Protein AF-A0A9D6EMN6-F1 (afdb_monomer_lite)

Radius of gyration: 17.05 Å; chains: 1; bounding box: 28×26×50 Å

Structure (mmCIF, N/CA/C/O backbone):
data_AF-A0A9D6EMN6-F1
#
_entry.id   AF-A0A9D6EMN6-F1
#
loop_
_atom_site.group_PDB
_atom_site.id
_atom_site.type_symbol
_atom_site.label_atom_id
_atom_site.label_alt_id
_atom_site.label_comp_id
_atom_site.label_asym_id
_atom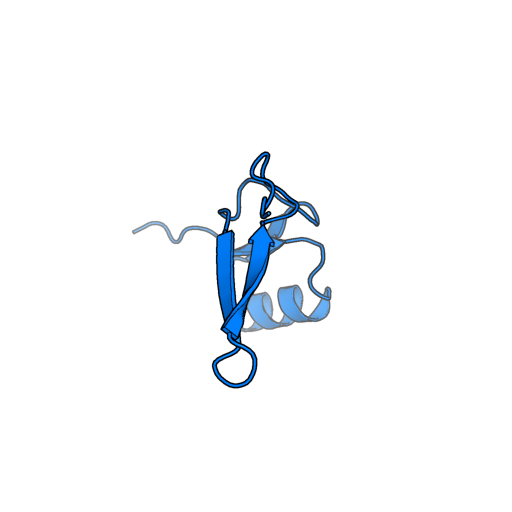_site.label_entity_id
_atom_site.label_seq_id
_atom_site.pdbx_PDB_ins_code
_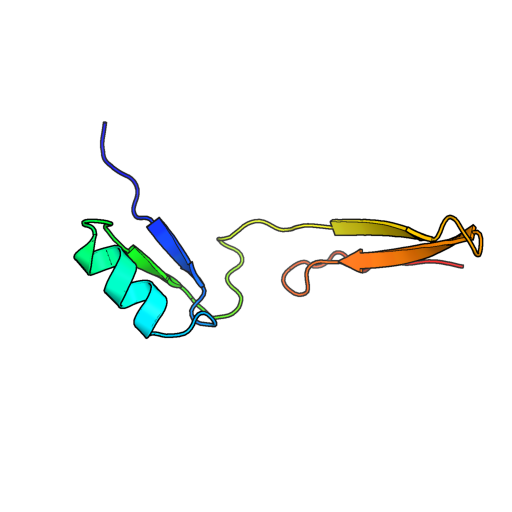atom_site.Cartn_x
_atom_site.Cartn_y
_atom_site.Cartn_z
_atom_site.occupancy
_atom_site.B_iso_or_equiv
_atom_site.auth_seq_id
_atom_site.auth_comp_id
_atom_site.auth_asym_id
_atom_site.auth_atom_id
_atom_site.pdbx_PDB_model_num
ATOM 1 N N . THR A 1 1 ? 7.041 -2.755 26.806 1.00 46.03 1 THR A N 1
ATOM 2 C CA . THR A 1 1 ? 6.998 -1.997 25.538 1.00 46.03 1 THR A CA 1
ATOM 3 C C . THR A 1 1 ? 5.551 -1.755 25.182 1.00 46.03 1 THR A C 1
ATOM 5 O O . THR A 1 1 ? 4.799 -2.717 25.151 1.00 46.03 1 THR A O 1
ATOM 8 N N . GLN A 1 2 ? 5.126 -0.503 25.016 1.00 49.09 2 GLN A N 1
ATOM 9 C CA . GLN A 1 2 ? 3.753 -0.189 24.610 1.00 49.09 2 GLN A CA 1
ATOM 10 C C . GLN A 1 2 ? 3.523 -0.725 23.188 1.00 49.09 2 GLN A C 1
ATOM 12 O O . GLN A 1 2 ? 4.267 -0.371 22.274 1.00 49.09 2 GLN A O 1
ATOM 17 N N . THR A 1 3 ? 2.540 -1.606 22.999 1.00 57.94 3 THR A N 1
ATOM 18 C CA . THR A 1 3 ? 2.167 -2.097 21.666 1.00 57.94 3 THR A CA 1
ATOM 19 C C . THR A 1 3 ? 1.606 -0.930 20.858 1.00 57.94 3 THR A C 1
ATOM 21 O O . THR A 1 3 ? 0.580 -0.354 21.221 1.00 57.94 3 THR A O 1
ATOM 24 N N . ARG A 1 4 ? 2.281 -0.551 19.767 1.00 81.12 4 ARG A N 1
ATOM 25 C CA . ARG A 1 4 ? 1.732 0.397 18.789 1.00 81.12 4 ARG A CA 1
ATOM 26 C C . ARG A 1 4 ? 0.515 -0.242 18.117 1.00 81.12 4 ARG A C 1
ATOM 28 O O . ARG A 1 4 ? 0.538 -1.430 17.809 1.00 81.12 4 ARG A O 1
ATOM 35 N N . ALA A 1 5 ? -0.547 0.535 17.914 1.00 89.81 5 ALA A N 1
ATOM 36 C CA . ALA A 1 5 ? -1.722 0.068 17.183 1.00 89.81 5 ALA A CA 1
ATOM 37 C C . ALA A 1 5 ? -1.336 -0.390 15.763 1.00 89.81 5 ALA A C 1
ATOM 39 O O . ALA A 1 5 ? -0.538 0.273 15.095 1.00 89.81 5 ALA A O 1
ATOM 40 N N . LEU A 1 6 ? -1.934 -1.488 15.293 1.00 94.62 6 LEU A N 1
ATOM 41 C CA . LEU A 1 6 ? -1.857 -1.920 13.899 1.00 94.62 6 LEU A CA 1
ATOM 42 C C . LEU A 1 6 ? -2.717 -0.972 13.060 1.00 94.62 6 LEU A C 1
ATOM 44 O O . LEU A 1 6 ? -3.938 -0.959 13.205 1.00 94.62 6 LEU A O 1
ATOM 48 N N . SER A 1 7 ? -2.085 -0.156 12.221 1.00 95.75 7 SER A N 1
ATOM 49 C CA . SER A 1 7 ? -2.797 0.784 11.350 1.00 95.75 7 SER A CA 1
ATOM 50 C C . SER A 1 7 ? -3.057 0.157 9.982 1.00 95.75 7 SER A C 1
ATOM 52 O O . SER A 1 7 ? -2.140 -0.411 9.396 1.00 95.75 7 SER A O 1
ATOM 54 N N . ILE A 1 8 ? -4.288 0.268 9.486 1.00 96.62 8 ILE A N 1
ATOM 55 C CA . ILE A 1 8 ? -4.700 -0.201 8.155 1.00 96.62 8 ILE A CA 1
ATOM 56 C C . ILE A 1 8 ? -5.491 0.898 7.442 1.00 96.62 8 ILE A C 1
ATOM 58 O O . ILE A 1 8 ? -6.218 1.651 8.088 1.00 96.62 8 ILE A O 1
ATOM 62 N N . GLU A 1 9 ? -5.364 1.002 6.123 1.00 97.25 9 GLU A N 1
ATOM 63 C CA . GLU A 1 9 ? -6.146 1.960 5.331 1.00 97.25 9 GLU A CA 1
ATOM 64 C C . GLU A 1 9 ? -7.622 1.564 5.240 1.00 97.25 9 GLU A C 1
ATOM 66 O O . GLU A 1 9 ? -7.971 0.383 5.185 1.00 97.25 9 GLU A O 1
ATOM 71 N N . GLY A 1 10 ? -8.499 2.563 5.149 1.00 96.94 10 GLY A N 1
ATOM 72 C CA . GLY A 1 10 ? -9.950 2.364 5.073 1.00 96.94 10 GLY A CA 1
ATOM 73 C C . GLY A 1 10 ? -10.452 1.709 3.782 1.00 96.94 10 GLY A C 1
ATOM 74 O O . GLY A 1 10 ? -11.626 1.363 3.702 1.00 96.94 10 GLY A O 1
ATOM 75 N N . ARG A 1 11 ? -9.585 1.530 2.775 1.00 96.19 11 ARG A N 1
ATOM 76 C CA . ARG A 1 11 ? -9.915 0.839 1.515 1.00 96.19 11 ARG A CA 1
ATOM 77 C C . ARG A 1 11 ? -9.869 -0.685 1.614 1.00 96.19 11 ARG A C 1
ATOM 79 O O . ARG A 1 11 ? -10.339 -1.359 0.702 1.00 96.19 11 ARG A O 1
ATOM 86 N N . PHE A 1 12 ? -9.305 -1.236 2.690 1.00 97.31 12 PHE A N 1
ATOM 87 C CA . PHE A 1 12 ? -9.450 -2.662 2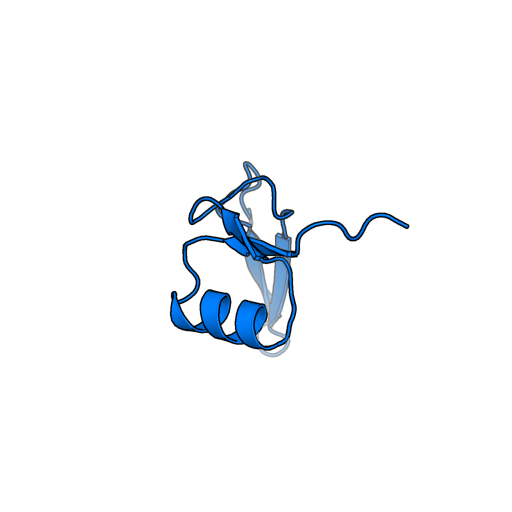.968 1.00 97.31 12 PHE A CA 1
ATOM 88 C C . PHE A 1 12 ? -10.907 -2.980 3.312 1.00 97.31 12 PHE A C 1
ATOM 90 O O . PHE A 1 12 ? -11.596 -2.189 3.954 1.00 97.31 12 PHE A O 1
ATOM 97 N N . GLU A 1 13 ? -11.376 -4.163 2.917 1.00 97.94 13 GLU A N 1
ATOM 98 C CA . GLU A 1 13 ? -12.715 -4.613 3.288 1.00 97.94 13 GLU A CA 1
ATOM 99 C C . GLU A 1 13 ? -12.878 -4.636 4.814 1.00 97.94 13 GLU A C 1
ATOM 101 O O . GLU 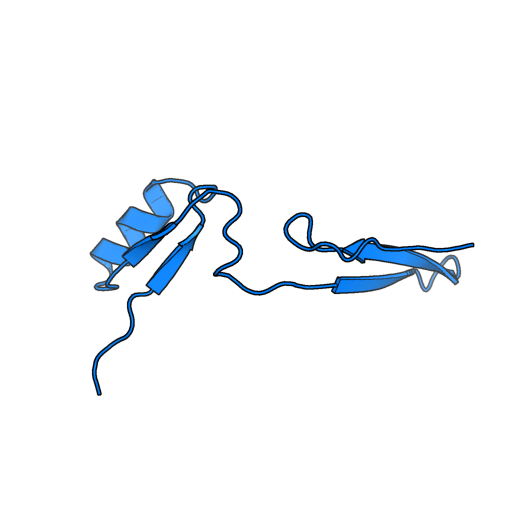A 1 13 ? -12.007 -5.124 5.539 1.00 97.94 13 GLU A O 1
ATOM 106 N N . ALA A 1 14 ? -14.027 -4.169 5.312 1.00 96.81 14 ALA A N 1
ATOM 107 C CA . ALA A 1 14 ? -14.278 -4.037 6.749 1.00 96.81 14 ALA A CA 1
ATOM 108 C C . ALA A 1 14 ? -14.064 -5.348 7.534 1.00 96.81 14 ALA A C 1
ATOM 110 O O . ALA A 1 14 ? -13.591 -5.308 8.674 1.00 96.81 14 ALA A O 1
ATOM 111 N N . ARG A 1 15 ? -14.335 -6.509 6.910 1.00 98.19 15 ARG A N 1
ATOM 112 C CA . ARG A 1 15 ? -14.099 -7.833 7.513 1.00 98.19 15 ARG A CA 1
ATOM 113 C C . ARG A 1 15 ? -12.636 -8.065 7.895 1.00 98.19 15 ARG A C 1
ATOM 115 O O . ARG A 1 15 ? -12.378 -8.657 8.932 1.00 98.19 15 ARG A O 1
ATOM 122 N N . VAL A 1 16 ? -11.679 -7.524 7.136 1.00 98.25 16 VAL A N 1
ATOM 123 C CA . VAL A 1 16 ? -10.242 -7.669 7.427 1.00 98.25 16 VAL A CA 1
ATOM 124 C C . VAL A 1 16 ? -9.905 -7.000 8.759 1.00 98.25 16 VAL A C 1
ATOM 126 O O . VAL A 1 16 ? -9.242 -7.588 9.613 1.00 98.25 16 VAL A O 1
ATOM 129 N N . ALA A 1 17 ? -10.410 -5.782 8.975 1.00 97.81 17 ALA A N 1
ATOM 130 C CA . ALA A 1 17 ? -10.231 -5.058 10.230 1.00 97.81 17 ALA A CA 1
ATOM 131 C C . ALA A 1 17 ? -10.857 -5.806 11.415 1.00 97.81 17 ALA A C 1
ATOM 133 O O . ALA A 1 17 ? -10.296 -5.813 12.510 1.00 97.81 17 ALA A O 1
ATOM 134 N N . GLN A 1 18 ? -12.030 -6.408 11.202 1.00 98.19 18 GLN A N 1
ATOM 135 C CA . GLN A 1 18 ? -12.739 -7.182 12.215 1.00 98.19 18 GLN A CA 1
ATOM 136 C C . GLN A 1 18 ? -11.976 -8.458 12.590 1.00 98.19 18 GLN A C 1
ATOM 138 O O . GLN A 1 18 ? -11.667 -8.644 13.764 1.00 98.19 18 GLN A O 1
ATOM 143 N N . GLU A 1 19 ? -11.598 -9.283 11.615 1.00 98.44 19 GLU A N 1
ATOM 144 C CA . GLU A 1 19 ? -10.871 -10.536 11.853 1.00 98.44 19 GLU A CA 1
ATOM 145 C C . GLU A 1 19 ? -9.523 -10.294 12.550 1.00 98.44 19 GLU A C 1
ATOM 147 O O . GLU A 1 19 ? -9.118 -11.058 13.426 1.00 98.44 19 GLU A O 1
ATOM 152 N N . LEU A 1 20 ? -8.826 -9.201 12.219 1.00 97.69 20 LEU A N 1
ATOM 153 C CA . LEU A 1 20 ? -7.601 -8.810 12.920 1.00 97.69 20 LEU A CA 1
ATOM 154 C C . LEU A 1 20 ? -7.871 -8.454 14.393 1.00 97.69 20 LEU A C 1
ATOM 156 O O . LEU A 1 20 ? -7.094 -8.842 15.267 1.00 97.69 20 LEU A O 1
ATOM 160 N N . ARG A 1 21 ? -8.974 -7.760 14.699 1.00 97.06 21 ARG A N 1
ATOM 161 C CA . ARG A 1 21 ? -9.362 -7.477 16.094 1.00 97.06 21 ARG A CA 1
ATOM 162 C C . ARG A 1 21 ? -9.715 -8.749 16.856 1.00 97.06 21 ARG A C 1
ATOM 164 O O . ARG A 1 21 ? -9.277 -8.900 17.991 1.00 97.06 21 ARG A O 1
ATOM 171 N N . GLU A 1 22 ? -10.444 -9.670 16.234 1.00 98.25 22 GLU A N 1
ATOM 172 C CA . GLU A 1 22 ? -10.805 -10.968 16.826 1.00 98.25 22 GLU A CA 1
ATOM 173 C C . GLU A 1 22 ? -9.567 -11.820 17.147 1.00 98.25 22 GLU A C 1
ATOM 175 O O . GLU A 1 22 ? -9.544 -12.541 18.142 1.00 98.25 22 GLU A O 1
ATOM 180 N N . ARG A 1 23 ? -8.489 -11.669 16.368 1.00 97.62 23 ARG A N 1
ATOM 181 C CA . ARG A 1 23 ? -7.173 -12.280 16.632 1.00 97.62 23 ARG A CA 1
ATOM 182 C C . ARG A 1 23 ? -6.339 -11.547 17.694 1.00 97.62 23 ARG A C 1
ATOM 184 O O . ARG A 1 23 ? -5.197 -11.925 17.938 1.00 97.62 23 ARG A O 1
ATOM 191 N N . GLY A 1 24 ? -6.884 -10.509 18.329 1.00 96.25 24 GLY A N 1
ATOM 192 C CA . GLY A 1 24 ? -6.247 -9.780 19.429 1.00 96.25 24 GLY A CA 1
ATOM 193 C C . GLY A 1 24 ? -5.404 -8.573 19.009 1.00 96.25 24 GLY A C 1
ATOM 194 O O . GLY A 1 24 ? -4.721 -7.986 19.851 1.00 96.25 24 GLY A O 1
ATOM 195 N N . HIS A 1 25 ? -5.433 -8.163 17.737 1.00 96.19 25 HIS A N 1
ATOM 196 C CA . HIS 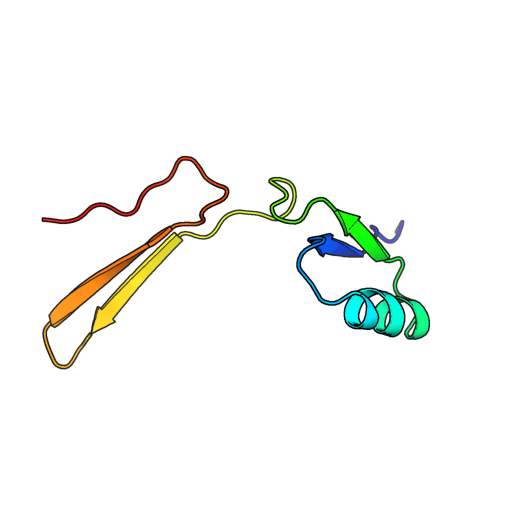A 1 25 ? -4.732 -6.954 17.310 1.00 96.19 25 HIS A CA 1
ATOM 197 C C . HIS A 1 25 ? -5.495 -5.688 17.728 1.00 96.19 25 HIS A C 1
ATOM 199 O O . HIS A 1 25 ? -6.701 -5.556 17.520 1.00 96.19 25 HIS A O 1
ATOM 205 N N . HIS A 1 26 ? -4.774 -4.690 18.241 1.00 95.88 26 HIS A N 1
ATOM 206 C CA . HIS A 1 26 ? -5.315 -3.346 18.437 1.00 95.88 26 HIS A CA 1
ATOM 207 C C . HIS A 1 26 ? -5.320 -2.594 17.095 1.00 95.88 26 HIS A C 1
ATOM 209 O O . HIS A 1 26 ? -4.323 -1.971 16.727 1.00 95.88 26 HIS A O 1
ATOM 215 N N . VAL A 1 27 ? -6.415 -2.714 16.336 1.00 96.69 27 VAL A N 1
ATOM 216 C CA . VAL A 1 27 ? -6.525 -2.196 14.959 1.00 96.69 27 VAL A CA 1
ATOM 217 C C . VAL A 1 27 ? -7.077 -0.769 14.914 1.00 96.69 27 VAL A C 1
ATOM 219 O O . VAL A 1 27 ? -8.211 -0.521 15.337 1.00 96.69 27 VAL A O 1
ATOM 222 N N . ARG A 1 28 ? -6.318 0.137 14.288 1.00 96.44 28 ARG A N 1
ATOM 223 C CA . ARG A 1 28 ? -6.718 1.501 13.920 1.00 96.44 28 ARG A CA 1
ATOM 224 C C . ARG A 1 28 ? -6.956 1.576 12.410 1.00 96.44 28 ARG A C 1
ATOM 226 O O . ARG A 1 28 ? -6.043 1.319 11.634 1.00 96.44 28 ARG A O 1
ATOM 233 N N . VAL A 1 29 ? -8.168 1.937 12.002 1.00 96.81 29 VAL A N 1
ATOM 234 C CA . VAL A 1 29 ? -8.495 2.174 10.586 1.00 96.81 29 VAL A CA 1
ATOM 235 C C . VAL A 1 29 ? -8.232 3.645 10.270 1.00 96.81 29 VAL A C 1
ATOM 237 O O . VAL A 1 29 ? -8.628 4.508 11.052 1.00 96.81 29 VAL A O 1
ATOM 240 N N . LEU A 1 30 ? -7.530 3.907 9.173 1.00 96.44 30 LEU A N 1
ATOM 241 C CA . LEU A 1 30 ? -7.189 5.238 8.666 1.00 96.44 30 LEU A CA 1
ATOM 242 C C . LEU A 1 30 ? -8.057 5.600 7.453 1.00 96.44 30 LEU A C 1
ATOM 244 O O . LEU A 1 30 ? -8.923 4.830 7.033 1.00 96.44 30 LEU A O 1
ATOM 248 N N . GLU A 1 31 ? -7.793 6.755 6.852 1.00 95.94 31 GLU A N 1
ATOM 249 C CA . GLU A 1 31 ? -8.353 7.143 5.560 1.00 95.94 31 GLU A CA 1
ATOM 250 C C . GLU A 1 31 ? -8.002 6.107 4.464 1.00 95.94 31 GLU A C 1
ATOM 252 O O . GLU A 1 31 ? -7.032 5.354 4.603 1.00 95.94 31 GLU A O 1
ATOM 257 N N . PRO A 1 32 ? -8.769 6.028 3.359 1.00 95.25 32 PRO A N 1
ATOM 258 C CA . PRO A 1 32 ? -8.517 5.068 2.278 1.00 95.25 32 PRO A CA 1
ATOM 259 C C . PRO A 1 32 ? -7.124 5.158 1.640 1.00 95.25 32 PRO A C 1
ATOM 261 O O . PRO A 1 32 ? -6.609 4.148 1.175 1.00 95.25 32 PRO A O 1
ATOM 264 N N . TRP A 1 33 ? -6.529 6.348 1.636 1.00 93.44 33 TRP A N 1
ATOM 265 C CA . TRP A 1 33 ? -5.227 6.656 1.048 1.00 93.44 33 TRP A CA 1
ATOM 266 C C . TRP A 1 33 ? -4.448 7.521 2.036 1.00 93.44 33 TRP A C 1
ATOM 268 O O . TRP A 1 33 ? -4.353 8.735 1.878 1.00 93.44 33 TRP A O 1
ATOM 278 N N . SER A 1 34 ? -4.000 6.911 3.131 1.00 93.69 34 SER A N 1
ATOM 279 C CA . SER A 1 34 ? -3.395 7.656 4.234 1.00 93.69 34 SER A CA 1
ATOM 280 C C . SER A 1 34 ? -1.889 7.780 4.029 1.00 93.69 34 SER A C 1
ATOM 282 O O . SER A 1 34 ? -1.190 6.770 3.967 1.00 93.69 34 SER A O 1
ATOM 284 N N . ASP A 1 35 ? -1.393 9.017 4.038 1.00 92.38 35 ASP A N 1
ATOM 285 C CA . ASP A 1 35 ? 0.037 9.379 4.018 1.00 92.38 35 ASP A CA 1
ATOM 286 C C . ASP A 1 35 ? 0.828 8.761 5.193 1.00 92.38 35 ASP A C 1
ATOM 288 O O . ASP A 1 35 ? 2.040 8.571 5.151 1.00 92.38 35 ASP A O 1
ATOM 292 N N . THR A 1 36 ? 0.116 8.357 6.254 1.00 91.19 36 THR A N 1
ATOM 293 C CA . THR A 1 36 ? 0.706 7.682 7.420 1.00 91.19 36 THR A CA 1
ATOM 294 C C . THR A 1 36 ? 1.315 6.323 7.064 1.00 91.19 36 THR A C 1
ATOM 296 O O . THR A 1 36 ? 2.248 5.870 7.735 1.00 91.19 36 THR A O 1
ATOM 299 N N . LEU A 1 37 ? 0.762 5.628 6.063 1.00 89.81 37 LEU A N 1
ATOM 300 C CA . LEU A 1 37 ? 1.314 4.365 5.585 1.00 89.81 37 LEU A CA 1
ATOM 301 C C . LEU A 1 37 ? 2.264 4.688 4.430 1.00 89.81 37 LEU A C 1
ATOM 303 O O . LEU A 1 37 ? 1.809 5.186 3.410 1.00 89.81 37 LEU A O 1
ATOM 307 N N . GLY A 1 38 ? 3.559 4.413 4.609 1.00 90.19 38 GLY A N 1
ATOM 308 C CA . GLY A 1 38 ? 4.628 4.897 3.728 1.00 90.19 38 GLY A CA 1
ATOM 309 C C . GLY A 1 38 ? 4.453 4.626 2.228 1.00 90.19 38 GLY A C 1
ATOM 310 O O . GLY A 1 38 ? 3.651 3.790 1.810 1.00 90.19 38 GLY A O 1
ATOM 311 N N . HIS A 1 39 ? 5.260 5.337 1.443 1.00 94.50 39 HIS A N 1
ATOM 312 C CA . HIS A 1 39 ? 5.201 5.372 -0.017 1.00 94.50 39 HIS A CA 1
ATOM 313 C C . HIS A 1 39 ? 6.142 4.365 -0.672 1.00 94.50 39 HIS A C 1
ATOM 315 O O . HIS A 1 39 ? 7.219 4.078 -0.141 1.00 94.50 39 HIS A O 1
ATOM 321 N N . ALA A 1 40 ? 5.744 3.854 -1.837 1.00 94.38 40 ALA A N 1
ATOM 322 C CA . ALA A 1 40 ? 6.550 2.928 -2.619 1.00 94.38 40 ALA A CA 1
ATOM 323 C C . ALA A 1 40 ? 6.566 3.282 -4.111 1.00 94.38 40 ALA A C 1
ATOM 325 O O . ALA A 1 40 ? 5.527 3.467 -4.732 1.00 94.38 40 ALA A O 1
ATOM 326 N N . GLU A 1 41 ? 7.766 3.257 -4.683 1.00 96.38 41 GLU A N 1
ATOM 327 C CA . GLU A 1 41 ? 8.037 3.503 -6.099 1.00 96.38 41 GLU A CA 1
ATOM 328 C C . GLU A 1 41 ? 8.676 2.254 -6.715 1.00 96.38 41 GLU A C 1
ATOM 330 O O . GLU A 1 41 ? 9.466 1.567 -6.056 1.00 96.38 41 GLU A O 1
ATOM 335 N N . ALA A 1 42 ? 8.354 1.941 -7.971 1.00 96.62 42 ALA A N 1
ATOM 336 C CA . ALA A 1 42 ? 8.849 0.739 -8.634 1.00 96.62 42 ALA A CA 1
ATOM 337 C C . ALA A 1 42 ? 9.129 0.940 -10.129 1.00 96.62 42 ALA A C 1
ATOM 339 O O . ALA A 1 42 ? 8.422 1.654 -10.836 1.00 96.62 42 ALA A O 1
ATOM 340 N N . ILE A 1 43 ? 10.143 0.226 -10.625 1.00 97.19 43 ILE A N 1
ATOM 341 C CA . ILE A 1 43 ? 10.403 0.038 -12.055 1.00 97.19 43 ILE A CA 1
ATOM 342 C C . ILE A 1 43 ? 10.451 -1.464 -12.322 1.00 97.19 43 ILE A C 1
ATOM 344 O O . ILE A 1 43 ? 11.250 -2.185 -11.720 1.00 97.19 43 ILE A O 1
ATOM 348 N N . TRP A 1 44 ? 9.612 -1.937 -13.238 1.00 97.81 44 TRP A N 1
ATOM 349 C CA . TRP A 1 44 ? 9.646 -3.304 -13.737 1.00 97.81 44 TRP A CA 1
ATOM 350 C C . TRP A 1 44 ? 10.341 -3.359 -15.099 1.00 97.81 44 TRP A C 1
ATOM 352 O O . TRP A 1 44 ? 9.996 -2.613 -16.011 1.00 97.81 44 TRP A O 1
ATOM 362 N N . LEU A 1 45 ? 11.321 -4.256 -15.229 1.00 97.81 45 LEU A N 1
ATOM 363 C CA . LEU A 1 45 ? 11.972 -4.576 -16.497 1.00 97.81 45 LEU A CA 1
ATOM 364 C C . LEU A 1 45 ? 11.349 -5.848 -17.072 1.00 97.81 45 LEU A C 1
ATOM 366 O O . LEU A 1 45 ? 11.574 -6.945 -16.544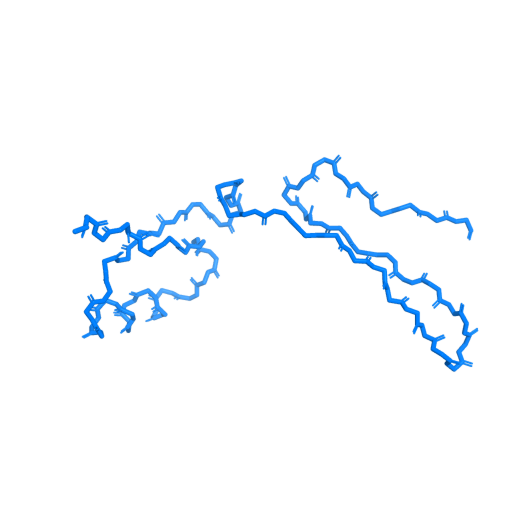 1.00 97.81 45 LEU A O 1
ATOM 370 N N . ASP A 1 46 ? 10.632 -5.707 -18.183 1.00 97.56 46 ASP A N 1
ATOM 371 C CA . ASP A 1 46 ? 10.245 -6.848 -19.004 1.00 97.56 46 ASP A CA 1
ATOM 372 C C . ASP A 1 46 ? 11.488 -7.371 -19.735 1.00 97.56 46 ASP A C 1
ATOM 374 O O . ASP A 1 46 ? 12.013 -6.750 -20.657 1.00 97.56 46 ASP A O 1
ATOM 378 N N . ARG A 1 47 ? 11.976 -8.543 -19.320 1.00 97.31 47 ARG A N 1
ATOM 379 C CA . ARG A 1 47 ? 13.177 -9.157 -19.905 1.00 97.31 47 ARG A CA 1
ATOM 380 C C . ARG A 1 47 ? 12.967 -9.702 -21.318 1.00 97.31 47 ARG A C 1
ATOM 382 O O . ARG A 1 47 ? 13.958 -9.940 -21.999 1.00 97.31 47 ARG A O 1
ATOM 389 N N . GLY A 1 48 ? 11.725 -9.939 -21.738 1.00 98.31 48 GLY A N 1
ATOM 390 C CA . GLY A 1 48 ? 11.417 -10.426 -23.082 1.00 98.31 48 GLY A CA 1
ATOM 391 C C . GLY A 1 48 ? 11.474 -9.315 -24.127 1.00 98.31 48 GLY A C 1
ATOM 392 O O . GLY A 1 48 ? 11.979 -9.531 -25.225 1.00 98.31 48 GLY A O 1
ATOM 393 N N . THR A 1 49 ? 10.985 -8.125 -23.777 1.00 97.38 49 THR A N 1
ATOM 394 C CA . THR A 1 49 ? 10.890 -6.977 -24.696 1.00 97.38 49 THR A CA 1
ATOM 395 C C . THR A 1 49 ? 11.944 -5.899 -24.442 1.00 97.38 49 THR A C 1
ATOM 397 O O . THR A 1 49 ? 12.206 -5.082 -25.320 1.00 97.38 49 THR A O 1
ATOM 400 N N . GLY A 1 50 ? 12.554 -5.885 -23.255 1.00 96.75 50 GLY A N 1
ATOM 401 C CA . GLY A 1 50 ? 13.443 -4.819 -22.794 1.00 96.75 50 GLY A CA 1
ATOM 402 C C . GLY A 1 50 ? 12.711 -3.566 -22.300 1.00 96.75 50 GLY A C 1
ATOM 403 O O . GLY A 1 50 ? 13.373 -2.590 -21.954 1.00 96.75 50 GLY A O 1
ATOM 404 N N . LEU A 1 51 ? 11.372 -3.570 -22.263 1.00 97.31 51 LEU A N 1
ATOM 405 C CA . LEU A 1 51 ? 10.580 -2.423 -21.816 1.00 97.31 51 LEU A CA 1
ATOM 406 C C . LEU A 1 51 ? 10.742 -2.174 -20.310 1.00 97.31 51 LEU A C 1
ATOM 408 O O . LEU A 1 51 ? 10.761 -3.107 -19.503 1.00 97.31 51 LEU A O 1
ATOM 412 N N . LEU A 1 52 ? 10.805 -0.894 -19.941 1.00 97.88 52 LEU A N 1
ATOM 413 C CA . LEU A 1 52 ? 10.793 -0.423 -18.558 1.00 97.88 52 LEU A CA 1
ATOM 414 C C . LEU A 1 52 ? 9.420 0.170 -18.238 1.00 97.88 52 LEU A C 1
ATOM 416 O O . LEU A 1 52 ? 8.983 1.117 -18.887 1.00 97.88 52 LEU A O 1
ATOM 420 N N . LEU A 1 53 ? 8.752 -0.375 -17.227 1.00 97.31 53 LEU A N 1
ATOM 421 C CA . LEU A 1 53 ? 7.445 0.081 -16.761 1.00 97.31 53 LEU A CA 1
ATOM 422 C C . LEU A 1 53 ? 7.596 0.686 -15.368 1.00 97.31 53 LEU A C 1
ATOM 424 O O . LEU A 1 53 ? 7.922 -0.018 -14.414 1.00 97.31 53 LEU A O 1
ATOM 428 N N . GLY A 1 54 ? 7.387 1.996 -15.265 1.00 96.56 54 GLY A N 1
ATOM 429 C CA . GLY A 1 54 ? 7.399 2.714 -13.995 1.00 96.56 54 GLY A CA 1
ATOM 430 C C . GLY A 1 54 ? 6.023 2.716 -13.331 1.00 96.56 54 GLY A C 1
ATOM 431 O O . GLY A 1 54 ? 5.001 2.815 -14.007 1.00 96.56 54 GLY A O 1
ATOM 432 N N . GLY A 1 55 ? 6.000 2.632 -12.006 1.00 96.06 55 GLY A N 1
ATOM 433 C CA . GLY A 1 55 ? 4.806 2.819 -11.191 1.00 96.06 55 GLY A CA 1
ATOM 434 C C . GLY A 1 55 ? 5.162 3.573 -9.921 1.00 96.06 55 GLY A C 1
ATOM 435 O O . GLY A 1 55 ? 6.155 3.237 -9.275 1.00 96.06 55 GLY A O 1
ATOM 436 N N . GLY A 1 56 ? 4.348 4.570 -9.587 1.00 94.81 56 GLY A N 1
ATOM 437 C CA . GLY A 1 56 ? 4.505 5.334 -8.360 1.00 94.81 56 GLY A CA 1
ATOM 438 C C . GLY A 1 56 ? 3.290 5.286 -7.465 1.00 94.81 56 GLY A C 1
ATOM 439 O O . GLY A 1 56 ? 2.184 4.945 -7.903 1.00 94.81 56 GLY A O 1
ATOM 440 N N . ASP A 1 57 ? 3.521 5.576 -6.192 1.00 95.25 57 ASP A N 1
ATOM 441 C CA . ASP A 1 57 ? 2.472 5.570 -5.193 1.00 95.25 57 ASP A CA 1
ATOM 442 C C . ASP A 1 57 ? 1.504 6.723 -5.470 1.00 95.25 57 ASP A C 1
ATOM 444 O O . ASP A 1 57 ? 1.916 7.882 -5.442 1.00 95.25 57 ASP A O 1
ATOM 448 N N . PRO A 1 58 ? 0.202 6.468 -5.678 1.00 90.69 58 PRO A N 1
ATOM 449 C CA . PRO A 1 58 ? -0.761 7.540 -5.931 1.00 90.69 58 PRO A CA 1
ATOM 450 C C . PRO A 1 58 ? -0.950 8.492 -4.739 1.00 90.69 58 PRO A C 1
ATOM 452 O O . PRO A 1 58 ? -1.633 9.504 -4.880 1.00 90.69 58 PRO A O 1
ATOM 455 N N . ARG A 1 59 ? -0.407 8.159 -3.561 1.00 92.25 59 ARG A N 1
ATOM 456 C CA . ARG A 1 59 ? -0.409 9.023 -2.372 1.00 92.25 59 ARG A CA 1
ATOM 457 C C . ARG A 1 59 ? 0.744 10.026 -2.365 1.00 92.25 59 ARG A C 1
ATOM 459 O O . ARG A 1 59 ? 0.639 11.032 -1.675 1.00 92.25 59 ARG A O 1
ATOM 466 N N . ALA A 1 60 ? 1.819 9.753 -3.104 1.00 91.44 60 ALA A N 1
ATOM 467 C CA . ALA A 1 60 ? 3.018 10.577 -3.118 1.00 91.44 60 ALA A CA 1
ATOM 468 C C . ALA A 1 60 ? 3.026 11.554 -4.299 1.00 91.44 60 ALA A C 1
ATOM 470 O O . ALA A 1 60 ? 2.585 11.235 -5.402 1.00 91.44 60 ALA A O 1
ATOM 471 N N . ASP A 1 61 ? 3.670 12.704 -4.106 1.00 91.38 61 ASP A N 1
ATOM 472 C CA . ASP A 1 61 ? 4.046 13.618 -5.191 1.00 91.38 61 ASP A CA 1
ATOM 473 C C . ASP A 1 61 ? 5.314 13.118 -5.923 1.00 91.38 61 ASP A C 1
ATOM 475 O O . ASP A 1 61 ? 6.310 13.830 -6.057 1.00 91.38 61 ASP A O 1
ATOM 479 N N . ALA A 1 62 ? 5.304 11.856 -6.362 1.00 88.44 62 ALA A N 1
ATOM 480 C CA . ALA A 1 62 ? 6.442 11.169 -6.975 1.00 88.44 62 ALA A CA 1
ATOM 481 C C . ALA A 1 62 ? 6.011 10.418 -8.252 1.00 88.44 62 ALA A C 1
ATOM 483 O O . ALA A 1 62 ? 5.866 9.200 -8.247 1.00 88.44 62 ALA A O 1
ATOM 484 N N . PRO A 1 63 ? 5.761 11.119 -9.373 1.00 91.50 63 PRO A N 1
ATOM 485 C CA . PRO A 1 63 ? 5.325 10.458 -10.595 1.00 91.50 63 PRO A CA 1
ATOM 486 C C . PRO A 1 63 ? 6.449 9.621 -11.220 1.00 91.50 63 PRO A C 1
ATOM 488 O O . PRO A 1 63 ? 7.601 10.052 -11.302 1.00 91.50 63 PRO A O 1
ATOM 491 N N . ALA A 1 64 ? 6.087 8.462 -11.769 1.00 94.94 64 ALA A N 1
ATOM 492 C CA . ALA A 1 64 ? 6.965 7.712 -12.658 1.00 94.94 64 ALA A CA 1
ATOM 493 C C . ALA A 1 64 ? 7.068 8.416 -14.026 1.00 94.94 64 ALA A C 1
ATOM 495 O O . ALA A 1 64 ? 6.052 8.686 -14.668 1.00 94.94 64 ALA A O 1
ATOM 496 N N . LEU A 1 65 ? 8.293 8.695 -14.481 1.00 94.75 65 LEU A N 1
ATOM 497 C CA . LEU A 1 65 ? 8.586 9.381 -15.747 1.00 94.75 65 LEU A CA 1
ATOM 498 C C . LEU A 1 65 ? 9.511 8.526 -16.628 1.00 94.75 65 LEU A C 1
ATOM 500 O O . LEU A 1 65 ? 10.391 7.835 -16.114 1.00 94.75 65 LEU A O 1
ATOM 504 N N . GLY A 1 66 ? 9.337 8.597 -17.952 1.00 91.31 66 GLY A N 1
ATOM 505 C CA . GLY A 1 66 ? 10.129 7.855 -18.942 1.00 91.31 66 GLY A CA 1
ATOM 506 C C . GLY A 1 66 ? 10.174 8.553 -20.307 1.00 91.31 66 GLY A C 1
ATOM 507 O O . GLY A 1 66 ? 9.419 9.501 -20.533 1.00 91.31 66 GLY A O 1
ATOM 508 N N . ILE A 1 67 ? 11.071 8.092 -21.186 1.00 84.00 67 ILE A N 1
ATOM 509 C CA . ILE A 1 67 ? 11.256 8.561 -22.574 1.00 84.00 67 ILE A CA 1
ATOM 510 C C . ILE A 1 67 ? 11.055 7.427 -23.574 1.00 84.00 67 ILE A C 1
ATOM 512 O O . ILE A 1 67 ? 11.336 6.267 -23.195 1.00 84.00 67 ILE A O 1
#

Sequence (67 aa):
TQTRALSIEGRFEARVAQELRERGHHVRVLEPWSDTLGHAEAIWLDRGTGLLLGGGDPRADAPALGI

pLDDT: mean 93.13, std 9.76, range [46.03, 98.44]

Secondary structure (DSSP, 8-state):
-PPPPEEEETTS-HHHHHHHHHTT--EEEE-TT-TTS----EEEE-TTT--EEEE--TTSS------

Foldseek 3Di:
DDDDAAEDEPLPDPVVQVVCVVVPGRYDYDHNQDVVPDWDWDWDQDPVVRDIDTDTRPNDPDDDDDD